Protein AF-A0A0K2TMG7-F1 (afdb_monomer_lite)

Structure (mmCIF, N/CA/C/O backbone):
data_AF-A0A0K2TMG7-F1
#
_entry.id   AF-A0A0K2TMG7-F1
#
loop_
_atom_site.group_PDB
_atom_site.id
_atom_site.type_symbol
_atom_site.label_atom_id
_atom_site.label_alt_id
_atom_site.label_comp_id
_atom_site.label_asym_id
_atom_site.label_entity_id
_atom_site.label_seq_id
_atom_site.pdbx_PDB_ins_code
_atom_site.Cartn_x
_atom_site.Cartn_y
_atom_site.Cartn_z
_atom_site.occupancy
_atom_site.B_iso_or_equiv
_atom_site.auth_seq_id
_atom_site.auth_comp_id
_atom_site.auth_asym_id
_atom_site.auth_atom_id
_atom_site.pdbx_PDB_model_num
ATOM 1 N N . MET A 1 1 ? 0.503 -24.656 -32.426 1.00 38.72 1 MET A N 1
ATOM 2 C CA . MET A 1 1 ? 1.670 -23.904 -31.917 1.00 38.72 1 MET A CA 1
ATOM 3 C C . MET A 1 1 ? 1.177 -23.049 -30.761 1.00 38.72 1 MET A C 1
ATOM 5 O O . MET A 1 1 ? 0.352 -22.175 -30.991 1.00 38.72 1 MET A O 1
ATOM 9 N N . GLY A 1 2 ? 1.527 -23.401 -29.522 1.00 45.78 2 GLY A N 1
ATOM 10 C CA . GLY A 1 2 ? 1.028 -22.709 -28.330 1.00 45.78 2 GLY A CA 1
ATOM 11 C C . GLY A 1 2 ? 1.654 -21.323 -28.210 1.00 45.78 2 GLY A C 1
ATOM 12 O O . GLY A 1 2 ? 2.871 -21.193 -28.311 1.00 45.78 2 GLY A O 1
ATOM 13 N N . LEU A 1 3 ? 0.826 -20.294 -28.033 1.00 54.47 3 LEU A N 1
ATOM 14 C CA . LEU A 1 3 ? 1.282 -18.939 -27.722 1.00 54.47 3 LEU A CA 1
ATOM 15 C C . LEU A 1 3 ? 2.168 -18.988 -26.467 1.00 54.47 3 LEU A C 1
ATOM 17 O O . LEU A 1 3 ? 1.779 -19.584 -25.463 1.00 54.47 3 LEU A O 1
ATOM 21 N N . GLY A 1 4 ? 3.361 -18.392 -26.543 1.00 69.62 4 GLY A N 1
ATOM 22 C CA . GLY A 1 4 ? 4.305 -18.337 -25.427 1.00 69.62 4 GLY A CA 1
ATOM 23 C C . GLY A 1 4 ? 3.648 -17.778 -24.163 1.00 69.62 4 GLY A C 1
ATOM 24 O O . GLY A 1 4 ? 2.861 -16.831 -24.223 1.00 69.62 4 GLY A O 1
ATOM 25 N N . ILE A 1 5 ? 3.950 -18.385 -23.014 1.00 72.62 5 ILE A N 1
ATOM 26 C CA . ILE A 1 5 ? 3.385 -17.987 -21.722 1.00 72.62 5 ILE A CA 1
ATOM 27 C C . ILE A 1 5 ? 3.789 -16.535 -21.429 1.00 72.62 5 ILE A C 1
ATOM 29 O O . ILE A 1 5 ? 4.967 -16.217 -21.272 1.00 72.62 5 ILE A O 1
ATOM 33 N N . LYS A 1 6 ? 2.804 -15.636 -21.341 1.00 81.56 6 LYS A N 1
ATOM 34 C CA . LYS A 1 6 ? 3.024 -14.232 -20.977 1.00 81.56 6 LYS A CA 1
ATOM 35 C C . LYS A 1 6 ? 3.046 -14.092 -19.452 1.00 81.56 6 LYS A C 1
ATOM 37 O O . LYS A 1 6 ? 1.990 -13.991 -18.833 1.00 81.56 6 LYS A O 1
ATOM 42 N N . TYR A 1 7 ? 4.240 -14.033 -18.856 1.00 84.38 7 TYR A N 1
ATOM 43 C CA . TYR A 1 7 ? 4.419 -13.899 -17.400 1.00 84.38 7 TYR A CA 1
ATOM 44 C C . TYR A 1 7 ? 3.671 -12.680 -16.816 1.00 84.38 7 TYR A C 1
ATOM 46 O O . TYR A 1 7 ? 2.857 -12.820 -15.908 1.00 84.38 7 TYR A O 1
ATOM 54 N N . GLY A 1 8 ? 3.847 -11.490 -17.402 1.00 86.81 8 GLY A N 1
ATOM 55 C CA . GLY A 1 8 ? 3.160 -10.253 -16.999 1.00 86.81 8 GLY A CA 1
ATOM 56 C C . GLY A 1 8 ? 1.845 -10.024 -17.747 1.00 86.81 8 GLY A C 1
ATOM 57 O O . GLY A 1 8 ? 1.699 -9.021 -18.443 1.00 86.81 8 GLY A O 1
ATOM 58 N N . HIS A 1 9 ? 0.896 -10.961 -17.683 1.00 90.56 9 HIS A N 1
ATOM 59 C CA . HIS A 1 9 ? -0.297 -10.928 -18.544 1.00 90.56 9 HIS A CA 1
ATOM 60 C C . HIS A 1 9 ? -1.174 -9.671 -18.372 1.00 90.56 9 HIS A C 1
ATOM 62 O O . HIS A 1 9 ? -1.708 -9.179 -19.368 1.00 90.56 9 HIS A O 1
ATOM 68 N N . GLN A 1 10 ? -1.257 -9.108 -17.158 1.00 92.44 10 GLN A N 1
ATOM 69 C CA . GLN A 1 10 ? -1.992 -7.863 -16.871 1.00 92.44 10 GLN A CA 1
ATOM 70 C C . GLN A 1 10 ? -1.294 -6.597 -17.397 1.00 92.44 10 GLN A C 1
ATOM 72 O O . GLN A 1 10 ? -1.942 -5.559 -17.558 1.00 92.44 10 GLN A O 1
ATOM 77 N N . LEU A 1 11 ? 0.008 -6.670 -17.694 1.00 92.56 11 LEU A N 1
ATOM 78 C CA . LEU A 1 11 ? 0.776 -5.546 -18.211 1.00 92.56 11 LEU A CA 1
ATOM 79 C C . LEU A 1 11 ? 0.512 -5.398 -19.715 1.00 92.56 11 LEU A C 1
ATOM 81 O O . LEU A 1 11 ? 0.958 -6.196 -20.548 1.00 92.56 11 LEU A O 1
ATOM 85 N N . SER A 1 12 ? -0.275 -4.386 -20.063 1.00 92.19 12 SER A N 1
ATOM 86 C CA . SER A 1 12 ? -0.594 -4.023 -21.445 1.00 92.19 12 SER A CA 1
ATOM 87 C C . SER A 1 12 ? 0.035 -2.679 -21.802 1.00 92.19 12 SER A C 1
ATOM 89 O O . SER A 1 12 ? 0.440 -1.926 -20.917 1.00 92.19 12 SER A O 1
ATOM 91 N N . HIS A 1 13 ? 0.076 -2.354 -23.096 1.00 93.62 13 HIS A N 1
ATOM 92 C CA . HIS A 1 13 ? 0.551 -1.049 -23.565 1.00 93.62 13 HIS A CA 1
ATOM 93 C C . HIS A 1 13 ? -0.178 0.107 -22.863 1.00 93.62 13 HIS A C 1
ATOM 95 O O . HIS A 1 13 ? 0.449 1.065 -22.437 1.00 93.62 13 HIS A O 1
ATOM 101 N N . GLN A 1 14 ? -1.488 -0.027 -22.658 1.00 94.81 14 GLN A N 1
ATOM 102 C CA . GLN A 1 14 ? -2.325 0.960 -21.975 1.00 94.81 14 GLN A CA 1
ATOM 103 C C . GLN A 1 14 ? -1.931 1.193 -20.507 1.00 94.81 14 GLN A C 1
ATOM 105 O O . GLN A 1 14 ? -2.131 2.282 -19.985 1.00 94.81 14 GLN A O 1
ATOM 110 N N . VAL A 1 15 ? -1.373 0.183 -19.830 1.00 94.56 15 VAL A N 1
ATOM 111 C CA . VAL A 1 15 ? -0.919 0.312 -18.434 1.00 94.56 15 VAL A CA 1
ATOM 112 C C . VAL A 1 15 ? 0.366 1.139 -18.351 1.00 94.56 15 VAL A C 1
ATOM 114 O O . VAL A 1 15 ? 0.526 1.918 -17.419 1.00 94.56 15 VAL A O 1
ATOM 117 N N . LEU A 1 16 ? 1.269 0.989 -19.325 1.00 93.69 16 LEU A N 1
ATOM 118 C CA . LEU A 1 16 ? 2.538 1.726 -19.377 1.00 93.69 16 LEU A CA 1
ATOM 119 C C . LEU A 1 16 ? 2.394 3.112 -20.023 1.00 93.69 16 LEU A C 1
ATOM 121 O O . LEU A 1 16 ? 3.091 4.048 -19.645 1.00 93.69 16 LEU A O 1
ATOM 125 N N . PHE A 1 17 ? 1.472 3.240 -20.977 1.00 94.94 17 PHE A N 1
ATOM 126 C CA . PHE A 1 17 ? 1.227 4.449 -21.759 1.00 94.94 17 PHE A CA 1
ATOM 127 C C . PHE A 1 17 ? -0.268 4.814 -21.731 1.00 94.94 17 PHE A C 1
ATOM 129 O O . PHE A 1 17 ? -0.943 4.733 -22.764 1.00 94.94 17 PHE A O 1
ATOM 136 N N . PRO A 1 18 ? -0.818 5.176 -20.554 1.00 95.31 18 PRO A N 1
ATOM 137 C CA . PRO A 1 18 ? -2.222 5.547 -20.438 1.00 95.31 18 PRO A CA 1
ATOM 138 C C . PRO A 1 18 ? -2.504 6.856 -21.181 1.00 95.31 18 PRO A C 1
ATOM 140 O O . PRO A 1 18 ? -1.747 7.828 -21.075 1.00 95.31 18 PRO A O 1
ATOM 143 N N . GLN A 1 19 ? -3.631 6.910 -21.895 1.00 95.31 19 GLN A N 1
ATOM 144 C CA . GLN A 1 19 ? -4.100 8.154 -22.510 1.00 95.31 19 GLN A CA 1
ATOM 145 C C . GLN A 1 19 ? -4.534 9.165 -21.432 1.00 95.31 19 GLN A C 1
ATOM 147 O O . GLN A 1 19 ? -4.845 8.761 -20.309 1.00 95.31 19 GLN A O 1
ATOM 152 N N . PRO A 1 20 ? -4.607 10.479 -21.726 1.00 95.56 20 PRO A N 1
ATOM 153 C CA . PRO A 1 20 ? -4.971 11.493 -20.730 1.00 95.56 20 PRO A CA 1
ATOM 154 C C . PRO A 1 20 ? -6.258 11.186 -19.948 1.00 95.56 20 PRO A C 1
ATOM 156 O O . PRO A 1 20 ? -6.262 11.292 -18.726 1.00 95.56 20 PRO A O 1
ATOM 159 N N . ILE A 1 21 ? -7.307 10.706 -20.626 1.00 93.38 21 ILE A N 1
ATOM 160 C CA . ILE A 1 21 ? -8.589 10.320 -20.004 1.00 93.38 21 ILE A CA 1
ATOM 161 C C . ILE A 1 21 ? -8.494 9.070 -19.110 1.00 93.38 21 ILE A C 1
ATOM 163 O O . ILE A 1 21 ? -9.404 8.749 -18.351 1.00 93.38 21 ILE A O 1
ATOM 167 N N . GLU A 1 22 ? -7.391 8.336 -19.193 1.00 93.81 22 GLU A N 1
ATOM 168 C CA . GLU A 1 22 ? -7.189 7.058 -18.513 1.00 93.81 22 GLU A CA 1
ATOM 169 C C . GLU A 1 22 ? -6.300 7.172 -17.282 1.00 93.81 22 GLU A C 1
ATOM 171 O O . GLU A 1 22 ? -6.289 6.256 -16.466 1.00 93.81 22 GLU A O 1
ATOM 176 N N . LYS A 1 23 ? -5.607 8.302 -17.108 1.00 90.00 23 LYS A N 1
ATOM 177 C CA . LYS A 1 23 ? -4.717 8.555 -15.964 1.00 90.00 23 LYS A CA 1
ATOM 178 C C . LYS A 1 23 ? -5.433 8.487 -14.612 1.00 90.00 23 LYS A C 1
ATOM 180 O O . LYS A 1 23 ? -4.809 8.138 -13.617 1.00 90.00 23 LYS A O 1
ATOM 185 N N . ASN A 1 24 ? -6.743 8.735 -14.594 1.00 88.69 24 ASN A N 1
ATOM 186 C CA . ASN A 1 24 ? -7.573 8.648 -13.390 1.00 88.69 24 ASN A CA 1
ATOM 187 C C . ASN A 1 24 ? -8.177 7.246 -13.171 1.00 88.69 24 ASN A C 1
ATOM 189 O O . ASN A 1 24 ? -8.869 7.014 -12.182 1.00 88.69 24 ASN A O 1
ATOM 193 N N . LYS A 1 25 ? -7.946 6.284 -14.078 1.00 92.81 25 LYS A N 1
ATOM 194 C CA . LYS A 1 25 ? -8.462 4.916 -13.936 1.00 92.81 25 LYS A CA 1
ATOM 195 C C . LYS A 1 25 ? -7.570 4.129 -12.979 1.00 92.81 25 LYS A C 1
ATOM 197 O O . LYS A 1 25 ? -6.588 3.517 -13.397 1.00 92.81 25 LYS A O 1
ATOM 202 N N . VAL A 1 26 ? -7.978 4.054 -11.711 1.00 91.25 26 VAL A N 1
ATOM 203 C CA . VAL A 1 26 ? -7.290 3.269 -10.664 1.00 91.25 26 VAL A CA 1
ATOM 204 C C . VAL A 1 26 ? -7.030 1.823 -11.110 1.00 91.25 26 VAL A C 1
ATOM 206 O O . VAL A 1 26 ? -5.983 1.253 -10.814 1.00 91.25 26 VAL A O 1
ATOM 209 N N . SER A 1 27 ? -7.933 1.236 -11.902 1.00 93.94 27 SER A N 1
ATOM 210 C CA . SER A 1 27 ? -7.786 -0.125 -12.428 1.00 93.94 27 SER A CA 1
ATOM 211 C C . SER A 1 27 ? -6.535 -0.338 -13.292 1.00 93.94 27 SER A C 1
ATOM 213 O O . SER A 1 27 ? -6.003 -1.447 -13.296 1.00 93.94 27 SER A O 1
ATOM 215 N N . LEU A 1 28 ? -6.030 0.686 -13.994 1.00 95.25 28 LEU A N 1
ATOM 216 C CA . LEU A 1 28 ? -4.774 0.586 -14.747 1.00 95.25 28 LEU A CA 1
ATOM 217 C C . LEU A 1 28 ? -3.567 0.552 -13.808 1.00 95.25 28 LEU A C 1
ATOM 219 O O . LEU A 1 28 ? -2.703 -0.310 -13.965 1.00 95.25 28 LEU A O 1
ATOM 223 N N . SER A 1 29 ? -3.557 1.398 -12.777 1.00 93.62 29 SER A N 1
ATOM 224 C CA . SER A 1 29 ? -2.519 1.381 -11.740 1.00 93.62 29 SER A CA 1
ATOM 225 C C . SER A 1 29 ? -2.487 0.042 -10.997 1.00 93.62 29 SER A C 1
ATOM 227 O O . SER A 1 29 ? -1.420 -0.520 -10.768 1.00 93.62 29 SER A O 1
ATOM 229 N N . LEU A 1 30 ? -3.650 -0.544 -10.695 1.00 94.38 30 LEU A N 1
ATOM 230 C CA . LEU A 1 30 ? -3.724 -1.861 -10.050 1.00 94.38 30 LEU A CA 1
ATOM 231 C C . LEU A 1 30 ? -3.148 -2.991 -10.913 1.00 94.38 30 LEU A C 1
ATOM 233 O O . LEU A 1 30 ? -2.568 -3.930 -10.370 1.00 94.38 30 LEU A O 1
ATOM 237 N N . LYS A 1 31 ? -3.275 -2.905 -12.243 1.00 95.69 31 LYS A N 1
ATOM 238 C CA . LYS A 1 31 ? -2.663 -3.868 -13.173 1.00 95.69 31 LYS A CA 1
ATOM 239 C C . LYS A 1 31 ? -1.140 -3.751 -13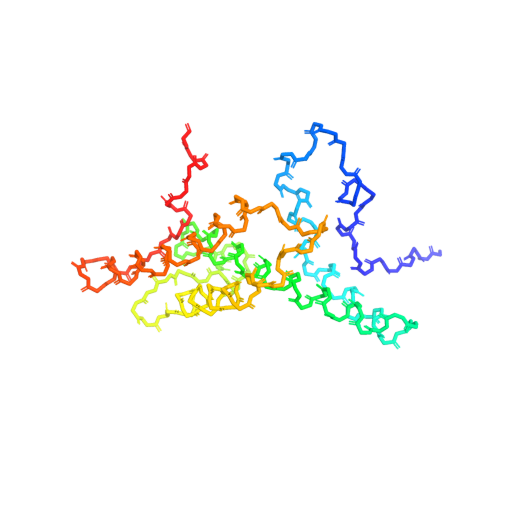.214 1.00 95.69 31 LYS A C 1
ATOM 241 O O . LYS A 1 31 ? -0.464 -4.767 -13.376 1.00 95.69 31 LYS A O 1
ATOM 246 N N . LEU A 1 32 ? -0.597 -2.543 -13.041 1.00 95.50 32 LEU A N 1
ATOM 247 C CA . LEU A 1 32 ? 0.850 -2.325 -12.967 1.00 95.50 32 LEU A CA 1
ATOM 248 C C . LEU A 1 32 ? 1.456 -3.070 -11.770 1.00 95.50 32 LEU A C 1
ATOM 250 O O . LEU A 1 32 ? 2.413 -3.820 -11.934 1.00 95.50 32 LEU A O 1
ATOM 254 N N . TYR A 1 33 ? 0.839 -2.943 -10.594 1.00 95.06 33 TYR A N 1
ATOM 255 C CA . TYR A 1 33 ? 1.287 -3.586 -9.350 1.00 95.06 33 TYR A CA 1
ATOM 256 C C . TYR A 1 33 ? 0.740 -5.008 -9.147 1.00 95.06 33 TYR A C 1
ATOM 258 O O . TYR A 1 33 ? 0.751 -5.526 -8.030 1.00 95.06 33 TYR A O 1
ATOM 266 N N . HIS A 1 34 ? 0.211 -5.639 -10.196 1.00 94.81 34 HIS A N 1
ATOM 267 C CA . HIS A 1 34 ? -0.346 -6.984 -10.101 1.00 94.81 34 HIS A CA 1
ATOM 268 C C . HIS A 1 34 ? 0.748 -8.027 -9.827 1.00 94.81 34 HIS A C 1
ATOM 270 O O . HIS A 1 34 ? 1.864 -7.910 -10.338 1.00 94.81 34 HIS A O 1
ATOM 276 N N . ASP A 1 35 ? 0.407 -9.092 -9.094 1.00 93.44 35 ASP A N 1
ATOM 277 C CA . ASP A 1 35 ? 1.351 -10.153 -8.714 1.00 93.44 35 ASP A CA 1
ATOM 278 C C . ASP A 1 35 ? 2.044 -10.767 -9.942 1.00 93.44 35 ASP A C 1
ATOM 280 O O . ASP A 1 35 ? 3.253 -10.962 -9.942 1.00 93.44 35 ASP A O 1
ATOM 284 N N . SER A 1 36 ? 1.320 -10.951 -11.052 1.00 94.75 36 SER A N 1
ATOM 285 C CA . SER A 1 36 ? 1.920 -11.426 -12.311 1.00 94.75 36 SER A CA 1
ATOM 286 C C . SER A 1 36 ? 3.019 -10.506 -12.850 1.00 94.75 36 SER A C 1
ATOM 288 O O . SER A 1 36 ? 3.973 -10.974 -13.459 1.00 94.75 36 SER A O 1
ATOM 290 N N . THR A 1 37 ? 2.874 -9.190 -12.676 1.00 95.19 37 THR A N 1
ATOM 291 C CA . THR A 1 37 ? 3.880 -8.214 -13.112 1.00 95.19 37 THR A CA 1
ATOM 292 C C . THR A 1 37 ? 5.101 -8.287 -12.203 1.00 95.19 37 THR A C 1
ATOM 294 O O . THR A 1 37 ? 6.222 -8.319 -12.697 1.00 95.19 37 THR A O 1
ATOM 297 N N . ILE A 1 38 ? 4.889 -8.394 -10.889 1.00 95.44 38 ILE A N 1
ATOM 298 C CA . ILE A 1 38 ? 5.960 -8.551 -9.896 1.00 95.44 38 ILE A CA 1
ATOM 299 C C . ILE A 1 38 ? 6.765 -9.830 -10.166 1.00 95.44 38 ILE A C 1
ATOM 301 O O . ILE A 1 38 ? 7.992 -9.780 -10.224 1.00 95.44 38 ILE A O 1
ATOM 305 N N . GLU A 1 39 ? 6.095 -10.962 -10.379 1.00 93.44 39 GLU A N 1
ATOM 306 C CA . GLU A 1 39 ? 6.768 -12.234 -10.664 1.00 93.44 39 GLU A CA 1
ATOM 307 C C . GLU A 1 39 ? 7.459 -12.234 -12.031 1.00 93.44 39 GLU A C 1
ATOM 309 O O . GLU A 1 39 ? 8.554 -12.776 -12.162 1.00 93.44 39 GLU A O 1
ATOM 314 N N . ALA A 1 40 ? 6.891 -11.563 -13.038 1.00 93.00 40 ALA A N 1
ATOM 315 C CA . ALA A 1 40 ? 7.569 -11.383 -14.319 1.00 93.00 40 ALA A CA 1
ATOM 316 C C . ALA A 1 40 ? 8.877 -10.593 -14.166 1.00 93.00 40 ALA A C 1
ATOM 318 O O . ALA A 1 40 ? 9.895 -10.996 -14.721 1.00 93.00 40 ALA A O 1
ATOM 319 N N . LEU A 1 41 ? 8.874 -9.499 -13.395 1.00 93.38 41 LEU A N 1
ATOM 320 C CA . LEU A 1 41 ? 10.083 -8.713 -13.133 1.00 93.38 41 LEU A CA 1
ATOM 321 C C . LEU A 1 41 ? 11.166 -9.567 -12.455 1.00 93.38 41 LEU A C 1
ATOM 323 O O . LEU A 1 41 ? 12.314 -9.540 -12.884 1.00 93.38 41 LEU A O 1
ATOM 327 N N . LYS A 1 42 ? 10.800 -10.382 -11.458 1.00 92.12 42 LYS A N 1
ATOM 328 C CA . LYS A 1 42 ? 11.739 -11.318 -10.815 1.00 92.12 42 LYS A CA 1
ATOM 329 C C . LYS A 1 42 ? 12.258 -12.385 -11.777 1.00 92.12 42 LYS A C 1
ATOM 331 O O . LYS A 1 42 ? 13.436 -12.701 -11.752 1.00 92.12 42 LYS A O 1
ATOM 336 N N . HIS A 1 43 ? 11.402 -12.927 -12.641 1.00 89.19 43 HIS A N 1
ATOM 337 C CA . HIS A 1 43 ? 11.822 -13.916 -13.633 1.00 89.19 43 HIS A CA 1
ATOM 338 C C . HIS A 1 43 ? 12.881 -13.345 -14.588 1.00 89.19 43 HIS A C 1
ATOM 340 O O . HIS A 1 43 ? 13.900 -13.984 -14.842 1.00 89.19 43 HIS A O 1
ATOM 346 N N . TYR A 1 44 ? 12.664 -12.120 -15.077 1.00 86.38 44 TYR A N 1
ATOM 347 C CA . TYR A 1 44 ? 13.590 -11.461 -15.999 1.00 86.38 44 TYR A CA 1
ATOM 348 C C . TYR A 1 44 ? 14.853 -10.911 -15.329 1.00 86.38 44 TYR A C 1
ATOM 350 O O . TYR A 1 44 ? 15.837 -10.655 -16.025 1.00 86.38 44 TYR A O 1
ATOM 358 N N . GLU A 1 45 ? 14.874 -10.770 -14.000 1.00 85.38 45 GLU A N 1
ATOM 359 C CA . GLU A 1 45 ? 16.107 -10.470 -13.271 1.00 85.38 45 GLU A CA 1
ATOM 360 C C . GLU A 1 45 ? 17.162 -11.557 -13.505 1.00 85.38 45 GLU A C 1
ATOM 362 O O . GLU A 1 45 ? 18.316 -11.246 -13.783 1.00 85.38 45 GLU A O 1
ATOM 367 N N . SER A 1 46 ? 16.784 -12.831 -13.507 1.00 74.06 46 SER A N 1
ATOM 368 C CA . SER A 1 46 ? 17.755 -13.913 -13.677 1.00 74.06 46 SER A CA 1
ATOM 369 C C . SER A 1 46 ? 18.329 -14.008 -15.104 1.00 74.06 46 SER A C 1
ATOM 371 O O . SER A 1 46 ? 19.419 -14.557 -15.290 1.00 74.06 46 SER A O 1
ATOM 373 N N . SER A 1 47 ? 17.653 -13.430 -16.107 1.00 72.38 47 SER A N 1
ATOM 374 C CA . SER A 1 47 ? 17.895 -13.684 -17.536 1.00 72.38 47 SER A CA 1
ATOM 375 C C . SER A 1 47 ? 18.396 -12.489 -18.364 1.00 72.38 47 SER A C 1
ATOM 377 O O . SER A 1 47 ? 18.497 -12.624 -19.581 1.00 72.38 47 SER A O 1
ATOM 379 N N . ASN A 1 48 ? 18.646 -11.318 -17.769 1.00 72.38 48 ASN A N 1
ATOM 380 C CA . ASN A 1 48 ? 18.938 -10.077 -18.513 1.00 72.38 48 ASN A CA 1
ATOM 381 C C . ASN A 1 48 ? 20.170 -9.332 -17.958 1.00 72.38 48 ASN A C 1
ATOM 383 O O . ASN A 1 48 ? 20.616 -9.642 -16.864 1.00 72.38 48 ASN A O 1
ATOM 387 N N . ASP A 1 49 ? 20.717 -8.335 -18.656 1.00 75.38 49 ASP A N 1
ATOM 388 C CA . ASP A 1 49 ? 21.859 -7.531 -18.171 1.00 75.38 49 ASP A CA 1
ATOM 389 C C . ASP A 1 49 ? 21.440 -6.482 -17.120 1.00 75.38 49 ASP A C 1
ATOM 391 O O . ASP A 1 49 ? 22.244 -6.026 -16.308 1.00 75.38 49 ASP A O 1
ATOM 395 N N . PHE A 1 50 ? 20.146 -6.149 -17.057 1.00 75.25 50 PHE A N 1
ATOM 396 C CA . PHE A 1 50 ? 19.562 -5.182 -16.113 1.00 75.25 50 PHE A CA 1
ATOM 397 C C . PHE A 1 50 ? 19.041 -5.821 -14.812 1.00 75.25 50 PHE A C 1
ATOM 399 O O . PHE A 1 50 ? 18.083 -5.327 -14.213 1.00 75.25 50 PHE A O 1
ATOM 406 N N . LYS A 1 51 ? 19.665 -6.922 -14.368 1.00 79.12 51 LYS A N 1
ATOM 407 C CA . LYS A 1 51 ? 19.218 -7.786 -13.251 1.00 79.12 51 LYS A CA 1
ATOM 408 C C . LYS A 1 51 ? 18.723 -7.003 -12.038 1.00 79.12 51 LYS A C 1
ATOM 410 O O . LYS A 1 51 ? 17.569 -7.10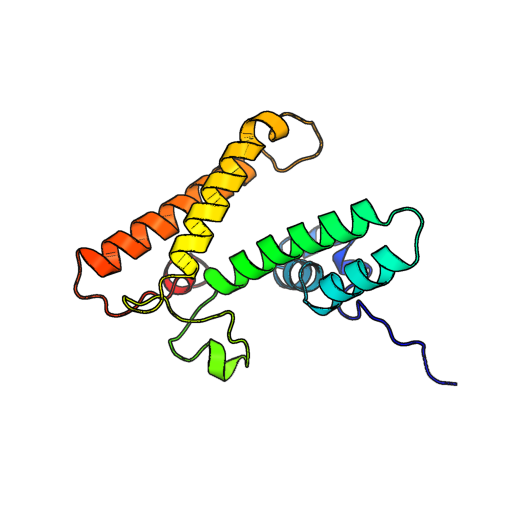9 -11.629 1.00 79.12 51 LYS A O 1
ATOM 415 N N . LYS A 1 52 ? 19.593 -6.134 -11.521 1.00 85.94 52 LYS A N 1
ATOM 416 C CA . LYS A 1 52 ? 19.354 -5.370 -10.294 1.00 85.94 52 LYS A CA 1
ATOM 417 C C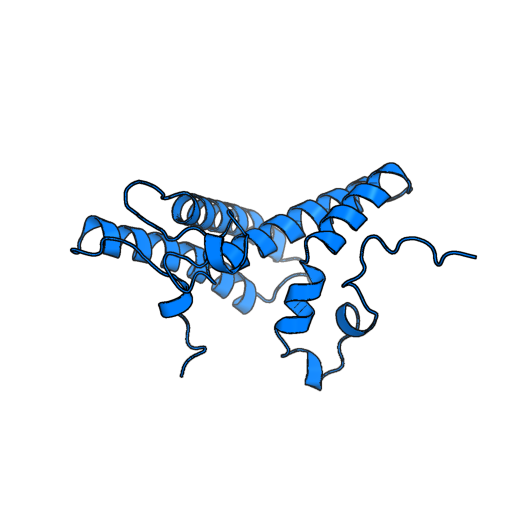 . LYS A 1 52 ? 18.144 -4.435 -10.400 1.00 85.94 52 LYS A C 1
ATOM 419 O O . LYS A 1 52 ? 17.323 -4.409 -9.490 1.00 85.94 52 LYS A O 1
ATOM 424 N N . ALA A 1 53 ? 17.990 -3.734 -11.524 1.00 88.94 53 ALA A N 1
ATOM 425 C CA . ALA A 1 53 ? 16.888 -2.793 -11.717 1.00 88.94 53 ALA A CA 1
ATOM 426 C C . ALA A 1 53 ? 15.521 -3.500 -11.737 1.00 88.94 53 ALA A C 1
ATOM 428 O O . ALA A 1 53 ? 14.544 -2.981 -11.190 1.00 88.94 53 ALA A O 1
ATOM 429 N N . TYR A 1 54 ? 15.444 -4.702 -12.320 1.00 91.88 54 TYR A N 1
ATOM 430 C CA . TYR A 1 54 ? 14.212 -5.493 -12.321 1.00 91.88 54 TYR A CA 1
ATOM 431 C C . TYR A 1 54 ? 13.806 -5.933 -10.913 1.00 91.88 54 TYR A C 1
ATOM 433 O O . TYR A 1 54 ? 12.639 -5.783 -10.542 1.00 91.88 54 TYR A O 1
ATOM 441 N N . LEU A 1 55 ? 14.761 -6.414 -10.112 1.00 92.81 55 LEU A N 1
ATOM 442 C CA . LEU A 1 55 ? 14.497 -6.823 -8.733 1.00 92.81 55 LEU A CA 1
ATOM 443 C C . LEU A 1 55 ? 14.075 -5.645 -7.852 1.00 92.81 55 LEU A C 1
ATOM 445 O O . LEU A 1 55 ? 13.074 -5.745 -7.144 1.00 92.81 55 LEU A O 1
ATOM 449 N N . GLU A 1 56 ? 14.789 -4.522 -7.926 1.00 92.62 56 GLU A N 1
ATOM 450 C CA . GLU A 1 56 ? 14.456 -3.305 -7.174 1.00 92.62 56 GLU A CA 1
ATOM 451 C C . GLU A 1 56 ? 13.053 -2.794 -7.534 1.00 92.62 56 GLU A C 1
ATOM 453 O O . GLU A 1 56 ? 12.253 -2.481 -6.650 1.00 92.62 56 GLU A O 1
ATOM 458 N N . THR A 1 57 ? 12.702 -2.808 -8.824 1.00 93.62 57 THR A N 1
ATOM 459 C CA . THR A 1 57 ? 11.352 -2.448 -9.287 1.00 93.62 57 THR A CA 1
ATOM 460 C C . THR A 1 57 ? 10.297 -3.414 -8.747 1.00 93.62 57 THR A C 1
ATOM 462 O O . THR A 1 57 ? 9.247 -2.980 -8.272 1.00 93.62 57 THR A O 1
ATOM 465 N N . ALA A 1 58 ? 10.567 -4.724 -8.763 1.00 95.62 58 ALA A N 1
ATOM 466 C CA . ALA A 1 58 ? 9.655 -5.730 -8.223 1.00 95.62 58 ALA A CA 1
ATOM 467 C C . ALA A 1 58 ? 9.423 -5.542 -6.714 1.00 95.62 58 ALA A C 1
ATOM 469 O O . ALA A 1 58 ? 8.290 -5.656 -6.239 1.00 95.62 58 ALA A O 1
ATOM 470 N N . MET A 1 59 ? 10.480 -5.225 -5.960 1.00 94.88 59 MET A N 1
ATOM 471 C CA . MET A 1 59 ? 10.399 -4.930 -4.527 1.00 94.88 59 MET A CA 1
ATOM 472 C C . MET A 1 59 ? 9.562 -3.677 -4.263 1.00 94.88 59 MET A C 1
ATOM 474 O O . MET A 1 59 ? 8.661 -3.716 -3.424 1.00 94.88 59 MET A O 1
ATOM 478 N N . LEU A 1 60 ? 9.785 -2.602 -5.023 1.00 93.88 60 LEU A N 1
ATOM 479 C CA . LEU A 1 60 ? 8.992 -1.378 -4.917 1.00 93.88 60 LEU A CA 1
ATOM 480 C C . LEU A 1 60 ? 7.511 -1.629 -5.243 1.00 93.88 60 LEU A C 1
ATOM 482 O O . LEU A 1 60 ? 6.622 -1.199 -4.509 1.00 93.88 60 LEU A O 1
ATOM 486 N N . PHE A 1 61 ? 7.223 -2.384 -6.306 1.00 96.25 61 PHE A N 1
ATOM 487 C CA . PHE A 1 61 ? 5.850 -2.737 -6.678 1.00 96.25 61 PHE A CA 1
ATOM 488 C C . PHE A 1 61 ? 5.166 -3.568 -5.592 1.00 96.25 61 PHE A C 1
ATOM 490 O O . PHE A 1 61 ? 3.985 -3.362 -5.313 1.00 96.25 61 PHE A O 1
ATOM 497 N N . LYS A 1 62 ? 5.909 -4.459 -4.927 1.00 95.81 62 LYS A N 1
ATOM 498 C CA . LYS A 1 62 ? 5.407 -5.234 -3.790 1.00 95.81 62 LYS A CA 1
ATOM 499 C C . LYS A 1 62 ? 5.040 -4.342 -2.599 1.00 95.81 62 LYS A C 1
ATOM 501 O O . LYS A 1 62 ? 4.033 -4.619 -1.949 1.00 95.81 62 LYS A O 1
ATOM 506 N N . ILE A 1 63 ? 5.791 -3.267 -2.337 1.00 95.31 63 ILE A N 1
ATOM 507 C CA . ILE A 1 63 ? 5.450 -2.279 -1.297 1.00 95.31 63 ILE A CA 1
ATOM 508 C C . ILE A 1 63 ? 4.113 -1.609 -1.625 1.00 95.31 63 ILE A C 1
ATOM 510 O O . ILE A 1 63 ? 3.208 -1.626 -0.792 1.00 95.31 63 ILE A O 1
ATOM 514 N N . PHE A 1 64 ? 3.942 -1.087 -2.844 1.00 94.31 64 PHE A N 1
ATOM 515 C CA . PHE A 1 64 ? 2.685 -0.438 -3.241 1.00 94.31 64 PHE A CA 1
ATOM 516 C C . PHE A 1 64 ? 1.502 -1.405 -3.270 1.00 94.31 64 PHE A C 1
ATOM 518 O O . PHE A 1 64 ? 0.400 -1.049 -2.851 1.00 94.31 64 PHE A O 1
ATOM 525 N N . ARG A 1 65 ? 1.727 -2.655 -3.689 1.00 95.12 65 ARG A N 1
ATOM 526 C CA . ARG A 1 65 ? 0.709 -3.706 -3.626 1.00 95.12 65 ARG A CA 1
ATOM 527 C C . ARG A 1 65 ? 0.289 -3.995 -2.185 1.00 95.12 65 ARG A C 1
ATOM 529 O O . ARG A 1 65 ? -0.907 -4.077 -1.916 1.00 95.12 65 ARG A O 1
ATOM 536 N N . LYS A 1 66 ? 1.248 -4.114 -1.259 1.00 95.12 66 LYS A N 1
ATOM 537 C CA . LYS A 1 66 ? 0.965 -4.316 0.170 1.00 95.12 66 LYS A CA 1
ATOM 538 C C . LYS A 1 66 ? 0.231 -3.116 0.768 1.00 95.12 66 LYS A C 1
ATOM 540 O O . LYS A 1 66 ? -0.735 -3.318 1.496 1.00 95.12 66 LYS A O 1
ATOM 545 N N . PHE A 1 67 ? 0.624 -1.894 0.408 1.00 95.06 67 PHE A N 1
ATOM 546 C CA . PHE A 1 67 ? -0.087 -0.685 0.818 1.00 95.06 67 PHE A CA 1
ATOM 547 C C . PHE A 1 67 ? -1.540 -0.701 0.357 1.00 95.06 67 PHE A C 1
ATOM 549 O O . PHE A 1 67 ? -2.427 -0.574 1.193 1.00 95.06 67 PHE A O 1
ATOM 556 N N . TRP A 1 68 ? -1.796 -0.959 -0.928 1.00 93.62 68 TRP A N 1
ATOM 557 C CA . TRP A 1 68 ? -3.161 -1.057 -1.443 1.00 93.62 68 TRP A CA 1
ATOM 558 C C . TRP A 1 68 ? -3.989 -2.125 -0.718 1.00 93.62 68 TRP A C 1
ATOM 560 O O . TRP A 1 68 ? -5.127 -1.871 -0.332 1.00 93.62 68 TRP A O 1
ATOM 570 N N . ASN A 1 69 ? -3.420 -3.312 -0.501 1.00 92.94 69 ASN A N 1
ATOM 571 C CA . ASN A 1 69 ? -4.097 -4.398 0.205 1.00 92.94 69 ASN A CA 1
ATOM 572 C C . ASN A 1 69 ? -4.420 -4.038 1.665 1.00 92.94 69 ASN A C 1
ATOM 574 O O . ASN A 1 69 ? -5.495 -4.390 2.138 1.00 92.94 69 ASN A O 1
ATOM 578 N N . CYS A 1 70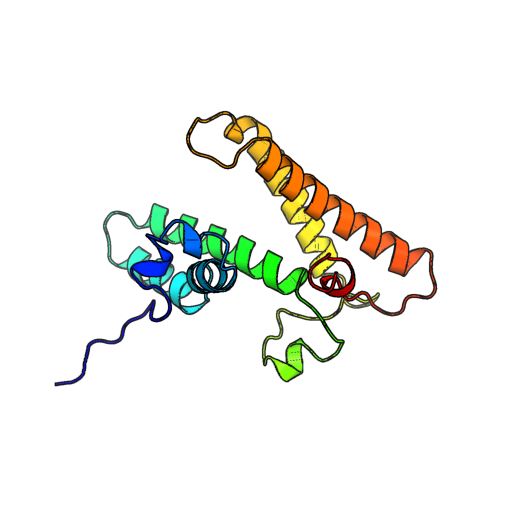 ? -3.530 -3.307 2.341 1.00 93.25 70 CYS A N 1
ATOM 579 C CA . CYS A 1 70 ? -3.727 -2.796 3.696 1.00 93.25 70 CYS A CA 1
ATOM 580 C C . CYS A 1 70 ? -4.889 -1.791 3.761 1.00 93.25 70 CYS A C 1
ATOM 582 O O . CYS A 1 70 ? -5.807 -1.939 4.567 1.00 93.25 70 CYS A O 1
ATOM 584 N N . VAL A 1 71 ? -4.895 -0.797 2.871 1.00 92.25 71 VAL A N 1
ATOM 585 C CA . VAL A 1 71 ? -5.896 0.278 2.908 1.00 92.25 71 VAL A CA 1
ATOM 586 C C . VAL A 1 71 ? -7.253 -0.150 2.345 1.00 92.25 71 VAL A C 1
ATOM 588 O O . VAL A 1 71 ? -8.295 0.308 2.798 1.00 92.25 71 VAL A O 1
ATOM 591 N N . ASN A 1 72 ? -7.296 -1.082 1.394 1.00 91.44 72 ASN A N 1
ATOM 592 C CA . ASN A 1 72 ? -8.522 -1.435 0.674 1.00 91.44 72 ASN A CA 1
ATOM 593 C C . ASN A 1 72 ? -9.338 -2.577 1.326 1.00 91.44 72 ASN A C 1
ATOM 595 O O . ASN A 1 72 ? -10.143 -3.241 0.660 1.00 91.44 72 ASN A O 1
ATOM 599 N N . VAL A 1 73 ? -9.168 -2.820 2.629 1.00 91.50 73 VAL A N 1
ATOM 600 C CA . VAL A 1 73 ? -9.936 -3.832 3.377 1.00 91.50 73 VAL A CA 1
ATOM 601 C C . VAL A 1 73 ? -11.330 -3.302 3.711 1.00 91.50 73 VAL A C 1
ATOM 603 O O . VAL A 1 73 ? -11.480 -2.295 4.402 1.00 91.50 73 VAL A O 1
ATOM 606 N N . ASN A 1 74 ? -12.368 -3.977 3.204 1.00 89.12 74 ASN A N 1
ATOM 607 C CA . ASN A 1 74 ? -13.751 -3.481 3.229 1.00 89.12 74 ASN A CA 1
ATOM 608 C C . ASN A 1 74 ? -14.701 -4.247 4.157 1.00 89.12 74 ASN A C 1
ATOM 610 O O . ASN A 1 74 ? -15.812 -3.777 4.412 1.00 89.12 74 ASN A O 1
ATOM 614 N N . SER A 1 75 ? -14.293 -5.424 4.623 1.00 88.81 75 SER A N 1
ATOM 615 C CA . SER A 1 75 ? -15.075 -6.304 5.484 1.00 88.81 75 SER A CA 1
ATOM 616 C C . SER A 1 75 ? -14.151 -7.261 6.233 1.00 88.81 75 SER A C 1
ATOM 618 O O . SER A 1 75 ? -13.049 -7.548 5.774 1.00 88.81 75 SER A O 1
ATOM 620 N N . LEU A 1 76 ? -14.633 -7.831 7.337 1.00 87.56 76 LEU A N 1
ATOM 621 C CA . LEU A 1 76 ? -13.903 -8.852 8.103 1.00 87.56 76 LEU A CA 1
ATOM 622 C C . LEU A 1 76 ? -13.549 -10.100 7.283 1.00 87.56 76 LEU A C 1
ATOM 624 O O . LEU A 1 76 ? -12.605 -10.810 7.596 1.00 87.56 76 LEU A O 1
ATOM 628 N N . ILE A 1 77 ? -14.311 -10.354 6.220 1.00 87.12 77 ILE A N 1
ATOM 629 C CA . ILE A 1 77 ? -14.163 -11.521 5.350 1.00 87.12 77 ILE A CA 1
ATOM 630 C C . ILE A 1 77 ? -13.574 -11.152 3.986 1.00 87.12 77 ILE A C 1
ATOM 632 O O . ILE A 1 77 ? -13.707 -11.929 3.043 1.00 87.12 77 ILE A O 1
ATOM 636 N N . SER A 1 78 ? -12.953 -9.972 3.841 1.00 83.88 78 SER A N 1
ATOM 637 C CA . SER A 1 78 ? -12.322 -9.555 2.579 1.00 83.88 78 SER A CA 1
ATOM 638 C C . SER A 1 78 ? -11.261 -10.554 2.126 1.00 83.88 78 SER A C 1
ATOM 640 O O . SER A 1 78 ? -11.266 -10.930 0.956 1.00 83.88 78 SER A O 1
ATOM 642 N N . SER A 1 79 ? -10.429 -11.042 3.050 1.00 82.94 79 SER A N 1
ATOM 643 C CA . SER A 1 79 ? -9.413 -12.059 2.766 1.00 82.94 79 SER A CA 1
ATOM 644 C C . SER A 1 79 ? -10.017 -13.360 2.235 1.00 82.94 79 SER A C 1
ATOM 646 O O . SER A 1 79 ? -9.532 -13.912 1.253 1.00 82.94 79 SER A O 1
ATOM 648 N N . ILE A 1 80 ? -11.140 -13.801 2.806 1.00 85.19 80 ILE A N 1
ATOM 649 C CA . ILE A 1 80 ? -11.858 -15.011 2.383 1.00 85.19 80 ILE A CA 1
ATOM 650 C C . ILE A 1 80 ? -12.533 -14.794 1.022 1.00 85.19 80 ILE A C 1
ATOM 652 O O . ILE A 1 80 ? -12.367 -15.597 0.105 1.00 85.19 80 ILE A O 1
ATOM 656 N N . LYS A 1 81 ? -13.281 -13.694 0.866 1.00 85.12 81 LYS A N 1
ATOM 657 C CA . LYS A 1 81 ? -14.024 -13.375 -0.365 1.00 85.12 81 LYS A CA 1
ATOM 658 C C . LYS A 1 81 ? -13.107 -13.213 -1.570 1.00 85.12 81 LYS A C 1
ATOM 660 O O . LYS A 1 81 ? -13.452 -13.662 -2.658 1.00 85.12 81 LYS A O 1
ATOM 665 N N . LEU A 1 82 ? -11.968 -12.551 -1.378 1.00 83.50 82 LEU A N 1
ATOM 666 C CA . LEU A 1 82 ? -10.992 -12.290 -2.435 1.00 83.50 82 LEU A CA 1
ATOM 667 C C . LEU A 1 82 ? -9.939 -13.395 -2.553 1.00 83.50 82 LEU A C 1
ATOM 669 O O . LEU A 1 82 ? -9.151 -13.359 -3.493 1.00 83.50 82 LEU A O 1
ATOM 673 N N . ARG A 1 83 ? -9.941 -14.372 -1.632 1.00 84.75 83 ARG A N 1
ATOM 674 C CA . ARG A 1 83 ? -8.896 -15.399 -1.495 1.00 84.75 83 ARG A CA 1
ATOM 675 C C . ARG A 1 83 ? -7.498 -14.774 -1.429 1.00 84.75 83 ARG A C 1
ATOM 677 O O . ARG A 1 83 ? -6.565 -15.246 -2.070 1.00 84.75 83 ARG A O 1
ATOM 684 N N . ASP A 1 84 ? -7.385 -13.682 -0.676 1.00 85.12 84 ASP A N 1
ATOM 685 C CA . ASP A 1 84 ? -6.146 -12.936 -0.472 1.00 85.12 84 ASP A CA 1
ATOM 686 C C . ASP A 1 84 ? -5.905 -12.739 1.031 1.00 85.12 84 ASP A C 1
ATOM 688 O O . ASP A 1 84 ? -6.427 -11.817 1.659 1.00 85.12 84 ASP A O 1
ATOM 692 N N . GLU A 1 85 ? -5.093 -13.618 1.617 1.00 86.75 85 GLU A N 1
ATOM 693 C CA . GLU A 1 85 ? -4.725 -13.588 3.041 1.00 86.75 85 GLU A CA 1
ATOM 694 C C . GLU A 1 85 ? -3.969 -12.312 3.438 1.00 86.75 85 GLU A C 1
ATOM 696 O O . GLU A 1 85 ? -3.907 -11.976 4.615 1.00 86.75 85 GLU A O 1
ATOM 701 N N . ARG A 1 86 ? -3.464 -11.543 2.462 1.00 86.75 86 ARG A N 1
ATOM 702 C CA . ARG A 1 86 ? -2.764 -10.265 2.673 1.00 86.75 86 ARG A CA 1
ATOM 703 C C . ARG A 1 86 ? -3.714 -9.098 2.952 1.00 86.75 86 ARG A C 1
ATOM 705 O O . ARG A 1 86 ? -3.257 -7.963 3.071 1.00 86.75 86 ARG A O 1
ATOM 712 N N . MET A 1 87 ? -5.021 -9.354 3.014 1.00 88.06 87 MET A N 1
ATOM 713 C CA . MET A 1 87 ? -6.054 -8.372 3.347 1.00 88.06 87 MET A CA 1
ATOM 714 C C . MET A 1 87 ? -6.806 -8.707 4.653 1.00 88.06 87 MET A C 1
ATOM 716 O O . MET A 1 87 ? -8.043 -8.759 4.626 1.00 88.06 87 MET A O 1
ATOM 720 N N . PRO A 1 88 ? -6.126 -8.961 5.796 1.00 90.19 88 PRO A N 1
ATOM 721 C CA . PRO A 1 88 ? -6.841 -9.118 7.056 1.00 90.19 88 PRO A CA 1
ATOM 722 C C . PRO A 1 88 ? -7.473 -7.787 7.502 1.00 90.19 88 PRO A C 1
ATOM 724 O O . PRO A 1 88 ? -6.969 -6.715 7.151 1.00 90.19 88 PRO A O 1
ATOM 727 N N . PRO A 1 89 ? -8.557 -7.816 8.292 1.00 92.06 89 PRO A N 1
ATOM 728 C CA . PRO A 1 89 ? -8.936 -6.665 9.104 1.00 92.06 89 PRO A CA 1
ATOM 729 C C . PRO A 1 89 ? -7.869 -6.397 10.174 1.00 92.06 89 PRO A C 1
ATOM 731 O O . PRO A 1 89 ? -7.144 -7.307 10.573 1.00 92.06 89 PRO A O 1
ATOM 734 N N . ILE A 1 90 ? -7.802 -5.159 10.658 1.00 95.00 90 ILE A N 1
ATOM 735 C CA . ILE A 1 90 ? -6.925 -4.805 11.780 1.00 95.00 90 ILE A CA 1
ATOM 736 C C . ILE A 1 90 ? -7.672 -5.101 13.078 1.00 95.00 90 ILE A C 1
ATOM 738 O O . ILE A 1 90 ? -8.812 -4.658 13.217 1.00 95.00 90 ILE A O 1
ATOM 742 N N . THR A 1 91 ? -7.056 -5.815 14.018 1.00 95.50 91 THR A N 1
ATOM 743 C CA . THR A 1 91 ? -7.632 -6.133 15.338 1.00 95.50 91 THR A CA 1
ATOM 744 C C . THR A 1 91 ? -6.589 -5.953 16.445 1.00 95.50 91 THR A C 1
ATOM 746 O O . THR A 1 91 ? -5.450 -5.564 16.180 1.00 95.50 91 THR A O 1
ATOM 749 N N . HIS A 1 92 ? -6.947 -6.228 17.703 1.00 93.50 92 HIS A N 1
ATOM 750 C CA . HIS A 1 92 ? -5.958 -6.253 18.786 1.00 93.50 92 HIS A CA 1
ATOM 751 C C . HIS A 1 92 ? -4.917 -7.360 18.599 1.00 93.50 92 HIS A C 1
ATOM 753 O O . HIS A 1 92 ? -3.747 -7.146 18.904 1.00 93.50 92 HIS A O 1
ATOM 759 N N . GLU A 1 93 ? -5.338 -8.510 18.077 1.00 94.19 93 GLU A N 1
ATOM 760 C CA . GLU A 1 93 ? -4.513 -9.699 17.861 1.00 94.19 93 GLU A CA 1
ATOM 761 C C . GLU A 1 93 ? -3.705 -9.624 16.562 1.00 94.19 93 GLU A C 1
ATOM 763 O O . GLU A 1 93 ? -2.639 -10.228 16.470 1.00 94.19 93 GLU A O 1
ATOM 768 N N . ASN A 1 94 ? -4.200 -8.894 15.558 1.00 93.12 94 ASN A N 1
ATOM 769 C CA . ASN A 1 94 ? -3.530 -8.724 14.274 1.00 93.12 94 ASN A CA 1
ATOM 770 C C . ASN A 1 94 ? -3.328 -7.239 13.944 1.00 93.12 94 ASN A C 1
ATOM 772 O O . ASN A 1 94 ? -4.243 -6.555 13.476 1.00 93.12 94 ASN A O 1
ATOM 776 N N . ARG A 1 95 ? -2.098 -6.766 14.175 1.00 94.06 95 ARG A N 1
ATOM 777 C CA . ARG A 1 95 ? -1.659 -5.382 13.937 1.00 94.06 95 ARG A CA 1
ATOM 778 C C . ARG A 1 95 ? -0.678 -5.237 12.771 1.00 94.06 95 ARG A C 1
ATOM 780 O O . ARG A 1 95 ? -0.127 -4.157 12.578 1.00 94.06 95 ARG A O 1
ATOM 787 N N . GLU A 1 96 ? -0.500 -6.268 11.941 1.00 93.88 96 GLU A N 1
ATOM 788 C CA . GLU A 1 96 ? 0.509 -6.272 10.866 1.00 93.88 96 GLU A CA 1
ATOM 789 C C . GLU A 1 96 ? 0.383 -5.090 9.889 1.00 93.88 96 GLU A C 1
ATOM 791 O O . GLU A 1 96 ? 1.371 -4.607 9.329 1.00 93.88 96 GLU A O 1
ATOM 796 N N . GLN A 1 97 ? -0.842 -4.624 9.651 1.00 94.00 97 GLN A N 1
ATOM 797 C CA . GLN A 1 97 ? -1.154 -3.476 8.805 1.00 94.00 97 GLN A CA 1
ATOM 798 C C . GLN A 1 97 ? -0.682 -2.1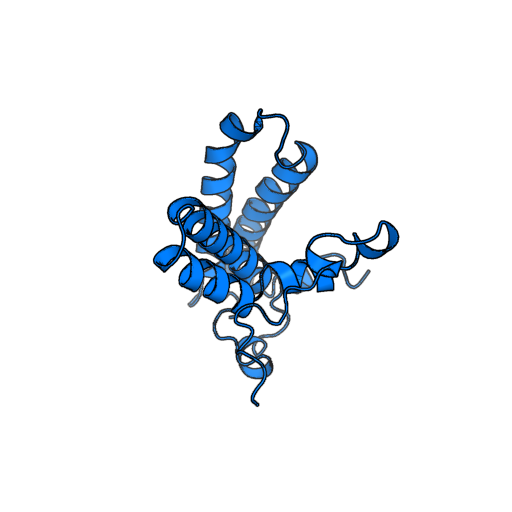68 9.436 1.00 94.00 97 GLN A C 1
ATOM 800 O O . GLN A 1 97 ? -0.142 -1.327 8.721 1.00 94.00 97 GLN A O 1
ATOM 805 N N . ILE A 1 98 ? -0.867 -2.012 10.751 1.00 95.94 98 ILE A N 1
ATOM 806 C CA . ILE A 1 98 ? -0.397 -0.855 11.522 1.00 95.94 98 ILE A CA 1
ATOM 807 C C . ILE A 1 98 ? 1.132 -0.817 11.463 1.00 95.94 98 ILE A C 1
ATOM 809 O O . ILE A 1 98 ? 1.710 0.175 11.020 1.00 95.94 98 ILE A O 1
ATOM 813 N N . ASP A 1 99 ? 1.782 -1.940 11.778 1.00 96.31 99 ASP A N 1
ATOM 814 C CA . ASP A 1 99 ? 3.243 -2.060 11.746 1.00 96.31 99 ASP A CA 1
ATOM 815 C C . ASP A 1 99 ? 3.804 -1.769 10.349 1.00 96.31 99 ASP A C 1
ATOM 817 O O . ASP A 1 99 ? 4.828 -1.095 10.182 1.00 96.31 99 ASP A O 1
ATOM 821 N N . PHE A 1 100 ? 3.110 -2.240 9.310 1.00 97.00 100 PHE A N 1
ATOM 822 C CA . PHE A 1 100 ? 3.457 -1.932 7.931 1.00 97.00 100 PHE A CA 1
ATOM 823 C C . PHE A 1 100 ? 3.309 -0.440 7.607 1.00 97.00 100 PHE A C 1
ATOM 825 O O . PHE A 1 100 ? 4.198 0.108 6.960 1.00 97.00 100 PHE A O 1
ATOM 832 N N . LEU A 1 101 ? 2.227 0.221 8.030 1.00 97.38 101 LEU A N 1
ATOM 833 C CA . LEU A 1 101 ? 2.005 1.651 7.786 1.00 97.38 101 LEU A CA 1
ATOM 834 C C . LEU A 1 101 ? 3.079 2.510 8.466 1.00 97.38 101 LEU A C 1
ATOM 836 O O . LEU A 1 101 ? 3.623 3.417 7.832 1.00 97.38 101 LEU A O 1
ATOM 840 N N . LEU A 1 102 ? 3.459 2.173 9.701 1.00 97.75 102 LEU A N 1
ATOM 841 C CA . LEU A 1 102 ? 4.558 2.827 10.413 1.00 97.75 102 LEU A CA 1
ATOM 842 C C . LEU A 1 102 ? 5.909 2.603 9.713 1.00 97.75 102 LEU A C 1
ATOM 844 O O . LEU A 1 102 ? 6.700 3.538 9.537 1.00 97.75 102 LEU A O 1
ATOM 848 N N . SER A 1 103 ? 6.163 1.372 9.264 1.00 97.12 103 SER A N 1
ATOM 849 C CA . SER A 1 103 ? 7.371 1.026 8.506 1.00 97.12 103 SER A CA 1
ATOM 850 C C . SER A 1 103 ? 7.431 1.772 7.172 1.00 97.12 103 SER A C 1
ATOM 8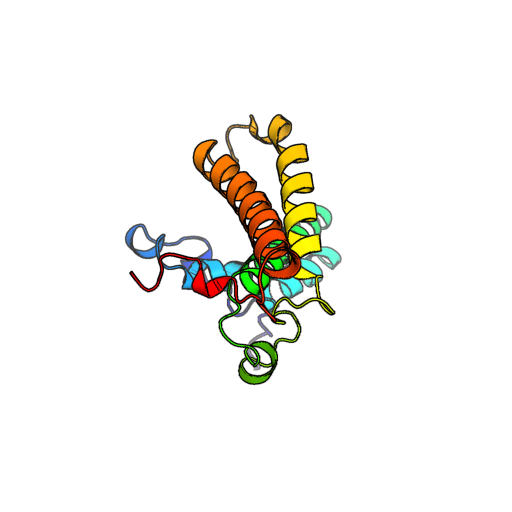52 O O . SER A 1 103 ? 8.482 2.289 6.797 1.00 97.12 103 SER A O 1
ATOM 854 N N . LEU A 1 104 ? 6.297 1.884 6.473 1.00 96.50 104 LEU A N 1
ATOM 855 C CA . LEU A 1 104 ? 6.172 2.631 5.225 1.00 96.50 104 LEU A CA 1
ATOM 856 C C . LEU A 1 104 ? 6.397 4.126 5.449 1.00 96.50 104 LEU A C 1
ATOM 858 O O . LEU A 1 104 ? 7.141 4.734 4.687 1.00 96.50 104 LEU A O 1
ATOM 862 N N . TYR A 1 105 ? 5.815 4.711 6.500 1.00 96.75 105 TYR A N 1
ATOM 863 C CA . TYR A 1 105 ? 6.067 6.100 6.889 1.00 96.75 105 TYR A CA 1
ATOM 864 C C . TYR A 1 105 ? 7.559 6.346 7.145 1.00 96.75 105 TYR A C 1
ATOM 866 O O . TYR A 1 105 ? 8.128 7.299 6.617 1.00 96.75 105 TYR A O 1
ATOM 874 N N . THR A 1 106 ? 8.208 5.465 7.908 1.00 96.00 106 THR A N 1
ATOM 875 C CA . THR A 1 106 ? 9.637 5.578 8.241 1.00 96.00 106 THR A CA 1
ATOM 876 C C . THR A 1 106 ? 10.501 5.471 6.990 1.00 96.00 106 THR A C 1
ATOM 878 O O . THR A 1 106 ? 11.410 6.279 6.782 1.00 96.00 106 THR A O 1
ATOM 881 N N . TRP A 1 107 ? 10.179 4.514 6.117 1.00 93.62 107 TRP A N 1
ATOM 882 C CA . TRP A 1 107 ? 10.839 4.365 4.831 1.00 93.62 107 TRP A CA 1
ATOM 883 C C . TRP A 1 107 ? 10.645 5.612 3.967 1.00 93.62 107 TRP A C 1
ATOM 885 O O . TRP A 1 107 ? 11.643 6.194 3.556 1.00 93.62 107 TRP A O 1
ATOM 895 N N . LEU A 1 108 ? 9.414 6.096 3.768 1.00 92.44 108 LEU A N 1
ATOM 896 C CA . LEU A 1 108 ? 9.138 7.325 3.017 1.00 92.44 108 LEU A CA 1
ATOM 897 C C . LEU A 1 108 ? 9.936 8.500 3.583 1.00 92.44 108 LEU A C 1
ATOM 899 O O . LEU A 1 108 ? 10.637 9.166 2.833 1.00 92.44 108 LEU A O 1
ATOM 903 N N . LYS A 1 109 ? 9.938 8.702 4.903 1.00 92.19 109 LYS A N 1
ATOM 904 C CA . LYS A 1 109 ? 10.708 9.770 5.549 1.00 92.19 109 LYS A CA 1
ATOM 905 C C . LYS A 1 109 ? 12.206 9.686 5.240 1.00 92.19 109 LYS A C 1
ATOM 907 O O . LYS A 1 109 ? 12.815 10.707 4.948 1.00 92.19 109 LYS A O 1
ATOM 912 N N . SER A 1 110 ? 12.786 8.483 5.211 1.00 90.56 110 SER A N 1
ATOM 913 C CA . SER A 1 110 ? 14.194 8.288 4.818 1.00 90.56 110 SER A CA 1
ATOM 914 C C . SER A 1 110 ? 14.482 8.645 3.352 1.00 90.56 110 SER A C 1
ATOM 916 O O . SER A 1 110 ? 15.618 8.946 3.001 1.00 90.56 110 SER A O 1
ATOM 918 N N . GLN A 1 111 ? 13.461 8.619 2.490 1.00 84.62 111 GLN A N 1
ATOM 919 C CA . GLN A 1 111 ? 13.573 8.994 1.079 1.00 84.62 111 GLN A CA 1
ATOM 920 C C . GLN A 1 111 ? 13.343 10.495 0.843 1.00 84.62 111 GLN A C 1
ATOM 922 O O . GLN A 1 111 ? 13.524 10.962 -0.281 1.00 84.62 111 GLN A O 1
ATOM 927 N N . GLN A 1 112 ? 12.949 11.262 1.866 1.00 80.75 112 GLN A N 1
ATOM 928 C CA . GLN A 1 112 ? 12.591 12.676 1.727 1.00 80.75 112 GLN A CA 1
ATOM 929 C C . GLN A 1 112 ? 13.759 13.509 1.183 1.00 80.75 112 GLN A C 1
ATOM 931 O O . GLN A 1 112 ? 13.565 14.287 0.250 1.00 80.75 112 GLN A O 1
ATOM 936 N N . ASP A 1 113 ? 14.978 13.262 1.658 1.00 69.31 113 ASP A N 1
ATOM 937 C CA . ASP A 1 113 ? 16.172 13.977 1.193 1.00 69.31 113 ASP A CA 1
ATOM 938 C C . ASP A 1 113 ? 16.620 13.531 -0.214 1.00 69.31 113 ASP A C 1
ATOM 940 O O . ASP A 1 113 ? 17.179 14.321 -0.974 1.00 69.31 113 ASP A O 1
ATOM 944 N N . MET A 1 114 ? 16.301 12.292 -0.615 1.00 63.19 114 MET A N 1
ATOM 945 C CA . MET A 1 114 ? 16.543 11.776 -1.974 1.00 63.19 114 MET A CA 1
ATOM 946 C C . MET A 1 114 ? 15.492 12.263 -2.989 1.00 63.19 114 MET A C 1
ATOM 948 O O . MET A 1 114 ? 15.725 12.235 -4.197 1.00 63.19 114 MET A O 1
ATOM 952 N N . SER A 1 115 ? 14.329 12.732 -2.525 1.00 54.88 115 SER A N 1
ATOM 953 C CA . SER A 1 115 ? 13.213 13.160 -3.381 1.00 54.88 115 SER A CA 1
ATOM 954 C C . SER A 1 115 ? 13.424 14.516 -4.075 1.00 54.88 115 SER A C 1
ATOM 956 O O . SER A 1 115 ? 12.663 14.869 -4.973 1.00 54.88 115 SER A O 1
ATOM 958 N N . LEU A 1 116 ? 14.506 15.240 -3.755 1.00 51.56 116 LEU A N 1
ATOM 959 C CA . LEU A 1 116 ? 14.903 16.494 -4.418 1.00 51.56 116 LEU A CA 1
ATOM 960 C C . LEU A 1 116 ? 15.364 16.306 -5.883 1.00 51.56 116 LEU A C 1
ATOM 962 O O . LEU A 1 116 ? 15.664 17.276 -6.586 1.00 51.56 116 LEU A O 1
ATOM 966 N N . HIS A 1 117 ? 15.416 15.069 -6.383 1.00 53.34 117 HIS A N 1
ATOM 967 C CA . HIS A 1 117 ? 15.733 14.771 -7.776 1.00 53.34 117 HIS A CA 1
ATOM 968 C C . HIS A 1 117 ? 14.508 14.947 -8.698 1.00 53.34 117 HIS A C 1
ATOM 970 O O . HIS A 1 117 ? 13.449 14.367 -8.482 1.00 53.34 117 HIS A O 1
ATOM 976 N N . LYS A 1 118 ? 14.688 15.697 -9.799 1.00 59.19 118 LYS A N 1
ATOM 977 C CA . LYS A 1 118 ? 13.681 16.162 -10.789 1.00 59.19 118 LYS A CA 1
ATOM 978 C C . LYS A 1 118 ? 12.801 15.089 -11.488 1.00 59.19 118 LYS A C 1
ATOM 980 O O . LYS A 1 118 ? 12.129 15.419 -12.461 1.00 59.19 118 LYS A O 1
ATOM 985 N N . LYS A 1 119 ? 12.825 13.815 -11.076 1.00 66.81 119 LYS A N 1
ATOM 986 C CA . LYS A 1 119 ? 12.128 12.687 -11.737 1.00 66.81 119 LYS A CA 1
ATOM 987 C C . LYS A 1 119 ? 11.273 11.813 -10.794 1.00 66.81 119 LYS A C 1
ATOM 989 O O . LYS A 1 119 ? 10.902 10.710 -11.183 1.00 66.81 119 LYS A O 1
ATOM 994 N N . GLY A 1 120 ? 10.986 12.275 -9.574 1.00 75.81 120 GLY A N 1
ATOM 995 C CA . GLY A 1 120 ? 10.179 11.555 -8.577 1.00 75.81 120 GLY A CA 1
ATOM 996 C C . GLY A 1 120 ? 8.710 11.994 -8.494 1.00 75.81 120 GLY A C 1
ATOM 997 O O . GLY A 1 120 ? 8.190 12.667 -9.384 1.00 75.81 120 GLY A O 1
ATOM 998 N N . LEU A 1 121 ? 8.044 11.604 -7.400 1.00 82.12 121 LEU A N 1
ATOM 999 C CA . LEU A 1 121 ? 6.733 12.144 -7.019 1.00 82.12 121 LEU A CA 1
ATOM 1000 C C . LEU A 1 121 ? 6.828 13.661 -6.797 1.00 82.12 121 LEU A C 1
ATOM 1002 O O . LEU A 1 121 ? 7.874 14.155 -6.378 1.00 82.12 121 LEU A O 1
ATOM 1006 N N . SER A 1 122 ? 5.733 14.394 -7.032 1.00 87.25 122 SER A N 1
ATOM 1007 C CA . SER A 1 122 ? 5.671 15.799 -6.611 1.00 87.25 122 SER A CA 1
ATOM 1008 C C . SER A 1 122 ? 5.771 15.895 -5.086 1.00 87.25 122 SER A C 1
ATOM 1010 O O . SER A 1 122 ? 5.389 14.954 -4.382 1.00 87.25 122 SER A O 1
ATOM 1012 N N . SER A 1 123 ? 6.238 17.034 -4.572 1.00 87.69 123 SER A N 1
ATOM 1013 C CA . SER A 1 123 ? 6.328 17.279 -3.128 1.00 87.69 123 SER A CA 1
ATOM 1014 C C . SER A 1 123 ? 4.985 17.054 -2.431 1.00 87.69 123 SER A C 1
ATOM 1016 O O . SER A 1 123 ? 4.928 16.422 -1.382 1.00 87.69 123 SER A O 1
ATOM 1018 N N . GLU A 1 124 ? 3.890 17.498 -3.046 1.00 91.06 124 GLU A N 1
ATOM 1019 C CA . GLU A 1 124 ? 2.529 17.336 -2.533 1.00 91.06 124 GLU A CA 1
ATOM 1020 C C . GLU A 1 124 ? 2.122 15.862 -2.495 1.00 91.06 124 GLU A C 1
ATOM 1022 O O . GLU A 1 124 ? 1.605 15.389 -1.487 1.00 91.06 124 GLU A O 1
ATOM 1027 N N . THR A 1 125 ? 2.399 15.110 -3.566 1.00 89.75 125 THR A N 1
ATOM 1028 C CA . THR A 1 125 ? 2.062 13.679 -3.643 1.00 89.75 125 THR A CA 1
ATOM 1029 C C . THR A 1 125 ? 2.865 12.871 -2.625 1.00 89.75 125 THR A C 1
ATOM 1031 O O . THR A 1 125 ? 2.339 11.969 -1.973 1.00 89.75 125 THR A O 1
ATOM 1034 N N . PHE A 1 126 ? 4.144 13.207 -2.463 1.00 91.19 126 PHE A N 1
ATOM 1035 C CA . PHE A 1 126 ? 5.020 12.573 -1.489 1.00 91.19 126 PHE A CA 1
ATOM 1036 C C . PHE A 1 126 ? 4.568 12.858 -0.051 1.00 91.19 126 PHE A C 1
ATOM 1038 O O . PHE A 1 126 ? 4.431 11.929 0.746 1.00 91.19 126 PHE A O 1
ATOM 1045 N N . LEU A 1 127 ? 4.279 14.123 0.273 1.00 92.38 127 LEU A N 1
ATOM 1046 C CA . LEU A 1 127 ? 3.768 14.514 1.587 1.00 92.38 127 LEU A CA 1
ATOM 1047 C C . LEU A 1 127 ? 2.416 13.865 1.881 1.00 92.38 127 LEU A C 1
ATOM 1049 O O . LEU A 1 127 ? 2.221 13.372 2.989 1.00 92.38 127 LEU A O 1
ATOM 1053 N N . ALA A 1 128 ? 1.524 13.784 0.892 1.00 93.81 128 ALA A N 1
ATOM 1054 C CA . ALA A 1 128 ? 0.254 13.086 1.035 1.00 93.81 128 ALA A CA 1
ATOM 1055 C C . ALA A 1 128 ? 0.460 11.601 1.368 1.00 93.81 128 ALA A C 1
ATOM 1057 O O . ALA A 1 128 ? -0.171 11.095 2.294 1.00 93.81 128 ALA A O 1
ATOM 1058 N N . ALA A 1 129 ? 1.370 10.901 0.680 1.00 93.31 129 ALA A N 1
ATOM 1059 C CA . ALA A 1 129 ? 1.685 9.503 0.984 1.00 93.31 129 ALA A CA 1
ATOM 1060 C C . ALA A 1 129 ? 2.275 9.332 2.397 1.00 93.31 129 ALA A C 1
ATOM 1062 O O . ALA A 1 129 ? 1.882 8.417 3.128 1.00 93.31 129 ALA A O 1
ATOM 1063 N N . LEU A 1 130 ? 3.179 10.232 2.797 1.00 94.75 130 LEU A N 1
ATOM 1064 C CA . LEU A 1 130 ? 3.805 10.244 4.120 1.00 94.75 130 LEU A CA 1
ATOM 1065 C C . LEU A 1 130 ? 2.764 10.450 5.232 1.00 94.75 130 LEU A C 1
ATOM 1067 O O . LEU A 1 130 ? 2.678 9.644 6.159 1.00 94.75 130 LEU A O 1
ATOM 1071 N N . GLN A 1 131 ? 1.953 11.502 5.114 1.00 95.44 131 GLN A N 1
ATOM 1072 C CA . GLN A 1 131 ? 0.914 11.855 6.081 1.00 95.44 131 GLN A CA 1
ATOM 1073 C C . GLN A 1 131 ? -0.189 10.802 6.136 1.00 95.44 131 GLN A C 1
ATOM 1075 O O . GLN A 1 131 ? -0.617 10.441 7.224 1.00 95.44 131 GLN A O 1
ATOM 1080 N N . THR A 1 132 ? -0.607 10.256 4.991 1.00 95.94 132 THR A N 1
ATOM 1081 C CA . THR A 1 132 ? -1.615 9.186 4.943 1.00 95.94 132 THR A CA 1
ATOM 1082 C C . THR A 1 132 ? -1.118 7.940 5.666 1.00 95.94 132 THR A C 1
ATOM 1084 O O . THR A 1 132 ? -1.845 7.370 6.474 1.00 95.94 132 THR A O 1
ATOM 1087 N N . SER A 1 133 ? 0.134 7.535 5.427 1.00 96.56 133 SER A N 1
ATOM 1088 C CA . SER A 1 133 ? 0.714 6.360 6.088 1.00 96.56 133 SER A CA 1
ATOM 1089 C C . SER A 1 133 ? 0.746 6.538 7.607 1.00 96.56 133 SER A C 1
ATOM 1091 O O . SER A 1 133 ? 0.300 5.655 8.334 1.00 96.56 133 SER A O 1
ATOM 1093 N N . ARG A 1 134 ? 1.198 7.705 8.088 1.00 97.62 134 ARG A N 1
ATOM 1094 C CA . ARG A 1 134 ? 1.255 8.000 9.525 1.00 97.62 134 ARG A CA 1
ATOM 1095 C C . ARG A 1 134 ? -0.127 8.169 10.154 1.00 97.62 134 ARG A C 1
ATOM 1097 O O . ARG A 1 134 ? -0.382 7.616 11.215 1.00 97.62 134 ARG A O 1
ATOM 1104 N N . GLY A 1 135 ? -1.016 8.905 9.498 1.00 97.31 135 GLY A N 1
ATOM 1105 C CA . GLY A 1 135 ? -2.347 9.198 10.015 1.00 97.31 135 GLY A CA 1
ATOM 1106 C C . GLY A 1 135 ? -3.203 7.944 10.161 1.00 97.31 135 GLY A C 1
ATOM 1107 O O . GLY A 1 135 ? -3.906 7.807 11.153 1.00 97.31 135 GLY A O 1
ATOM 1108 N N . LEU A 1 136 ? -3.120 6.996 9.220 1.00 96.94 136 LEU A N 1
ATOM 1109 C CA . LEU A 1 136 ? -3.860 5.732 9.319 1.00 96.94 136 LEU A CA 1
ATOM 1110 C C . LEU A 1 136 ? -3.315 4.827 10.428 1.00 96.94 136 LEU A C 1
ATOM 1112 O O . LEU A 1 136 ? -4.103 4.159 11.093 1.00 96.94 136 LEU A O 1
ATOM 1116 N N . ASP A 1 137 ? -1.998 4.812 10.635 1.00 97.25 137 ASP A N 1
ATOM 1117 C CA . ASP A 1 137 ? -1.353 4.123 11.758 1.00 97.25 137 ASP A CA 1
ATOM 1118 C C . ASP A 1 137 ? -1.821 4.698 13.108 1.00 97.25 137 ASP A C 1
ATOM 1120 O O . ASP A 1 137 ? -2.359 3.968 13.944 1.00 97.25 137 ASP A O 1
ATOM 1124 N N . GLU A 1 138 ? -1.699 6.014 13.301 1.00 97.69 138 GLU A N 1
ATOM 1125 C CA . GLU A 1 138 ? -2.120 6.689 14.536 1.00 97.69 138 GLU A CA 1
ATOM 1126 C C . GLU A 1 138 ? -3.623 6.539 14.789 1.00 97.69 138 GLU A C 1
ATOM 1128 O O . GLU A 1 138 ? -4.030 6.185 15.896 1.00 97.69 138 GLU A O 1
ATOM 1133 N N . LEU A 1 139 ? -4.451 6.739 13.760 1.00 96.88 139 LEU A N 1
ATOM 1134 C CA . LEU A 1 139 ? -5.900 6.598 13.861 1.00 96.88 139 LEU A CA 1
ATOM 1135 C C . LEU A 1 139 ? -6.306 5.164 14.207 1.00 96.88 139 LEU A C 1
ATOM 1137 O O . LEU A 1 139 ? -7.173 4.966 15.052 1.00 96.88 139 LEU A O 1
ATOM 1141 N N . SER A 1 140 ? -5.682 4.160 13.585 1.00 96.44 140 SER A N 1
ATOM 1142 C CA . SER A 1 140 ? -5.991 2.755 13.881 1.00 96.44 140 SER A CA 1
ATOM 1143 C C . SER A 1 140 ? -5.630 2.398 15.318 1.00 96.44 140 SER A C 1
ATOM 1145 O O . SER A 1 140 ? -6.423 1.753 15.999 1.00 96.44 140 SER A O 1
ATOM 1147 N N . ASN A 1 141 ? -4.466 2.848 15.799 1.00 97.12 141 ASN A N 1
ATOM 1148 C CA . ASN A 1 141 ? -4.066 2.648 17.190 1.00 97.12 141 ASN A CA 1
ATOM 1149 C C . ASN A 1 141 ? -5.019 3.347 18.160 1.00 97.12 141 ASN A C 1
ATOM 1151 O O . ASN A 1 141 ? -5.440 2.728 19.132 1.00 97.12 141 ASN A O 1
ATOM 1155 N N . TYR A 1 142 ? -5.383 4.601 17.885 1.00 97.19 142 TYR A N 1
ATOM 1156 C CA . TYR A 1 142 ? -6.327 5.350 18.710 1.00 97.19 142 TYR A CA 1
ATOM 1157 C C . TYR A 1 142 ? -7.684 4.647 18.784 1.00 97.19 142 TYR A C 1
ATOM 1159 O O . TYR A 1 142 ? -8.190 4.403 19.872 1.00 97.19 142 TYR A O 1
ATOM 1167 N N . LEU A 1 143 ? -8.253 4.255 17.641 1.00 96.19 143 LEU A N 1
ATOM 1168 C CA . LEU A 1 143 ? -9.555 3.592 17.615 1.00 96.19 143 LEU A CA 1
ATOM 1169 C C . LEU A 1 143 ? -9.525 2.251 18.356 1.00 96.19 143 LEU A C 1
ATOM 1171 O O . LEU A 1 143 ? -10.455 1.962 19.097 1.00 96.19 143 LEU A O 1
ATOM 1175 N N . LEU A 1 144 ? -8.472 1.448 18.207 1.00 96.00 144 LEU A N 1
ATOM 1176 C CA . LEU A 1 144 ? -8.372 0.175 18.926 1.00 96.00 144 LEU A CA 1
ATOM 1177 C C . LEU A 1 144 ? -8.136 0.363 20.430 1.00 96.00 144 LEU A C 1
ATOM 1179 O O . LEU A 1 144 ? -8.681 -0.384 21.228 1.00 96.00 144 LEU A O 1
ATOM 1183 N N . ASN A 1 145 ? -7.296 1.316 20.832 1.00 96.06 145 ASN A N 1
ATOM 1184 C CA . ASN A 1 145 ? -6.856 1.418 22.226 1.00 96.06 145 ASN A CA 1
ATOM 1185 C C . ASN A 1 145 ? -7.766 2.304 23.088 1.00 96.06 145 ASN A C 1
ATOM 1187 O O . ASN A 1 145 ? -7.941 2.021 24.268 1.00 96.06 145 ASN A O 1
ATOM 1191 N N . GLU A 1 146 ? -8.327 3.365 22.508 1.00 96.19 146 GLU A N 1
ATOM 1192 C CA . GLU A 1 146 ? -9.061 4.412 23.233 1.00 96.19 146 GLU A CA 1
ATOM 1193 C C . GLU A 1 146 ? -10.580 4.332 23.015 1.00 96.19 146 GLU A C 1
ATOM 1195 O O . GLU A 1 146 ? -11.336 5.138 23.557 1.00 96.19 146 GLU A O 1
ATOM 1200 N N . THR A 1 147 ? -11.055 3.378 22.208 1.00 94.00 147 THR A N 1
ATOM 1201 C CA . THR A 1 147 ? -12.488 3.161 21.959 1.00 94.00 147 THR A CA 1
ATOM 1202 C C . THR A 1 147 ? -12.853 1.681 22.078 1.00 94.00 147 THR A C 1
ATOM 1204 O O . THR A 1 147 ? -11.989 0.822 22.205 1.00 94.00 147 THR A O 1
ATOM 1207 N N . GLU A 1 148 ? -14.145 1.351 21.996 1.00 92.38 148 GLU A N 1
ATOM 1208 C CA . GLU A 1 148 ? -14.628 -0.040 22.011 1.00 92.38 148 GLU A CA 1
ATOM 1209 C C . GLU A 1 148 ? -14.540 -0.737 20.632 1.00 92.38 148 GLU A C 1
ATOM 1211 O O . GLU A 1 148 ? -15.198 -1.756 20.382 1.00 92.38 148 GLU A O 1
ATOM 1216 N N . ALA A 1 149 ? -13.765 -0.185 19.691 1.00 93.88 149 ALA A N 1
ATOM 1217 C CA . ALA A 1 149 ? -13.627 -0.750 18.356 1.00 93.88 149 ALA A CA 1
ATOM 1218 C C . ALA A 1 149 ? -12.890 -2.098 18.399 1.00 93.88 149 ALA A C 1
ATOM 1220 O O . ALA A 1 149 ? -11.695 -2.176 18.653 1.00 93.88 149 ALA A O 1
ATOM 1221 N N . LYS A 1 150 ? -13.598 -3.179 18.058 1.00 94.62 150 LYS A N 1
ATOM 1222 C CA . LYS A 1 150 ? -13.015 -4.534 17.992 1.00 94.62 150 LYS A CA 1
ATOM 1223 C C . LYS A 1 150 ? -12.083 -4.736 16.797 1.00 94.62 150 LYS A C 1
ATOM 1225 O O . LYS A 1 150 ? -11.229 -5.619 16.813 1.00 94.62 150 LYS A O 1
ATOM 1230 N N . TYR A 1 151 ? -12.311 -3.982 15.727 1.00 95.00 151 TYR A N 1
ATOM 1231 C CA . TYR A 1 151 ? -11.559 -4.079 14.486 1.00 95.00 151 TYR A CA 1
ATOM 1232 C C . TYR A 1 151 ? -11.663 -2.789 13.676 1.00 95.00 151 TYR A C 1
ATOM 1234 O O . TYR A 1 151 ? -12.646 -2.055 13.791 1.00 95.00 151 TYR A O 1
ATOM 1242 N N . ILE A 1 152 ? -10.700 -2.569 12.781 1.00 95.06 152 ILE A N 1
ATOM 1243 C CA . ILE A 1 152 ? -10.664 -1.428 11.863 1.00 95.06 152 ILE A CA 1
ATOM 1244 C C . ILE A 1 152 ? -10.668 -1.918 10.414 1.00 95.06 152 ILE A C 1
ATOM 1246 O O . ILE A 1 152 ? -9.957 -2.853 10.038 1.00 95.06 152 ILE A O 1
ATOM 1250 N N . LEU A 1 153 ? -11.483 -1.260 9.586 1.00 94.50 153 LEU A N 1
ATOM 1251 C CA . LEU A 1 153 ? -11.553 -1.464 8.140 1.00 94.50 153 LEU A CA 1
ATOM 1252 C C . LEU A 1 153 ? -11.152 -0.163 7.452 1.00 94.50 153 LEU A C 1
ATOM 1254 O O . LEU A 1 153 ? -11.988 0.723 7.268 1.00 94.50 153 LEU A O 1
ATOM 1258 N N . LEU A 1 154 ? -9.883 -0.047 7.065 1.00 93.31 154 LEU A N 1
ATOM 1259 C CA . LEU A 1 154 ? -9.331 1.205 6.539 1.00 93.31 154 LEU A CA 1
ATOM 1260 C C . LEU A 1 154 ? -10.081 1.729 5.310 1.00 93.31 154 LEU A C 1
ATOM 1262 O O . LEU A 1 154 ? -10.222 2.938 5.157 1.00 93.31 154 LEU A O 1
ATOM 1266 N N . ARG A 1 155 ? -10.684 0.856 4.489 1.00 91.56 155 ARG A N 1
ATOM 1267 C CA . ARG A 1 155 ? -11.453 1.306 3.318 1.00 91.56 155 ARG A CA 1
ATOM 1268 C C . ARG A 1 155 ? -12.650 2.183 3.688 1.00 91.56 155 ARG A C 1
ATOM 1270 O O . ARG A 1 155 ? -13.114 2.960 2.864 1.00 91.56 155 ARG A O 1
ATOM 1277 N N . LYS A 1 156 ? -13.171 2.057 4.912 1.00 90.25 156 LYS A N 1
ATOM 1278 C CA . LYS A 1 156 ? -14.290 2.870 5.408 1.00 90.25 156 LYS A CA 1
ATOM 1279 C C . LYS A 1 156 ? -13.888 4.309 5.747 1.00 90.25 156 LYS A C 1
ATOM 1281 O O . LYS A 1 156 ? -14.768 5.099 6.060 1.00 90.25 156 LYS A O 1
ATOM 1286 N N . ILE A 1 157 ? -12.596 4.630 5.681 1.00 88.31 157 ILE A N 1
ATOM 1287 C CA . ILE A 1 157 ? -12.035 5.934 6.045 1.00 88.31 157 ILE A CA 1
ATOM 1288 C C . ILE A 1 157 ? -11.854 6.837 4.807 1.00 88.31 157 ILE A C 1
ATOM 1290 O O . ILE A 1 157 ? -11.819 8.055 4.947 1.00 88.31 157 ILE A O 1
ATOM 1294 N N . TYR A 1 158 ? -11.775 6.282 3.588 1.00 82.31 158 TYR A N 1
ATOM 1295 C CA . TYR A 1 158 ? -11.563 7.072 2.361 1.00 82.31 158 TYR A CA 1
ATOM 1296 C C . TYR A 1 158 ? -12.861 7.573 1.721 1.00 82.31 158 TYR A C 1
ATOM 1298 O O . TYR A 1 158 ? -13.940 7.024 1.934 1.00 82.31 158 TYR A O 1
ATOM 1306 N N . SER A 1 159 ? -12.719 8.589 0.869 1.00 79.81 159 SER A N 1
ATOM 1307 C CA . SER A 1 159 ? -13.804 9.333 0.224 1.00 79.81 159 SER A CA 1
ATOM 1308 C C . SER A 1 159 ? -14.468 8.650 -0.975 1.00 79.81 159 SER A C 1
ATOM 1310 O O . SER A 1 159 ? -15.381 9.235 -1.533 1.00 79.81 159 SER A O 1
ATOM 1312 N N . ASP A 1 160 ? -14.044 7.454 -1.399 1.00 76.56 160 ASP A N 1
ATOM 1313 C CA . ASP A 1 160 ? -14.643 6.748 -2.552 1.00 76.56 160 ASP A CA 1
ATOM 1314 C C . ASP A 1 160 ? -16.189 6.635 -2.516 1.00 76.56 160 ASP A C 1
ATOM 1316 O O . ASP A 1 160 ? -16.794 6.620 -3.586 1.00 76.56 160 ASP A O 1
ATOM 1320 N N . PRO A 1 161 ? -16.850 6.502 -1.345 1.00 71.75 161 PRO A N 1
ATOM 1321 C CA . PRO A 1 161 ? -18.313 6.468 -1.262 1.00 71.75 161 PRO A CA 1
ATOM 1322 C C . PRO A 1 161 ? -19.017 7.838 -1.244 1.00 71.75 161 PRO A C 1
ATOM 1324 O O . PRO A 1 161 ? -20.244 7.839 -1.133 1.00 71.75 161 PRO A O 1
ATOM 1327 N N . LEU A 1 162 ? -18.281 8.959 -1.258 1.00 63.75 162 LEU A N 1
ATOM 1328 C CA . LEU A 1 162 ? -18.831 10.326 -1.301 1.00 63.75 162 LEU A CA 1
ATOM 1329 C C . LEU A 1 162 ? -19.173 10.735 -2.739 1.00 63.75 162 LEU A C 1
ATOM 1331 O O . LEU A 1 162 ? -20.217 11.403 -2.903 1.00 63.75 162 LEU A O 1
#

pLDDT: mean 88.68, std 10.83, range [38.72, 97.75]

Foldseek 3Di:
DDDPDDQLVLDDPCLVPPDPVCPPPVSSVCSCLDPSNLVVLCVCLVPDPCNVVSPVVSVVSVLVVLLCLLQQFDDQCSCVVVVNPSNHWAFPVHNVSLVSLVVQLVVLVVCPVVQPDPPDDDPVRSVCSNCVSVVVSVVQCCCRPVHPDRTDRNNVVDDPVD

Radius of gyration: 17.86 Å; chains: 1; bounding box: 41×41×55 Å

Organism: Lepeophtheirus salmonis (NCBI:txid72036)

Sequence (162 aa):
MGLGIKYGHQLSHQVLFPQPIEKNKVSLSLKLYHDSTIEALKHYESSNDFKKAYLETAMLFKIFRKFWNCVNVNSLISSIKLRDERMPPITHENREQIDFLLSLYTWLKSQQDMSLHKKGLSSETFLAALQTSRGLDELSNYLLNETEAKYILLRKIYSDPL

Secondary structure (DSSP, 8-state):
-PPPP-TTTT--HHHHS--GGGTT-HHHHHHHT-HHHHHHHHHHHTTSTTHHHHHHHHHHHHHHHHHHHHHT--STTHHHHHT-TT-PPEESS--HHHHHHHHHHHHHHHHTTGGGSTTS--HHHHHHHHHHHHHHHHHHHHHHHHS--SEE-GGGGSSTT-